Protein AF-A0A4Q7JB94-F1 (afdb_monomer_lite)

Structure (mmCIF, N/CA/C/O backbone):
data_AF-A0A4Q7JB94-F1
#
_entry.id   AF-A0A4Q7JB94-F1
#
loop_
_atom_site.group_PDB
_atom_site.id
_atom_site.type_symbol
_atom_site.label_atom_id
_atom_site.label_alt_id
_atom_site.label_comp_id
_atom_site.label_asym_id
_atom_site.label_entity_id
_atom_site.label_seq_id
_atom_site.pdbx_PDB_ins_code
_atom_site.Cartn_x
_atom_site.Cartn_y
_atom_site.Cartn_z
_atom_site.occupancy
_atom_site.B_iso_or_equiv
_atom_site.auth_seq_id
_atom_site.auth_comp_id
_atom_site.auth_asym_id
_atom_site.auth_atom_id
_atom_site.pdbx_PDB_model_num
ATOM 1 N N . MET A 1 1 ? -30.976 -10.472 37.431 1.00 50.97 1 MET A N 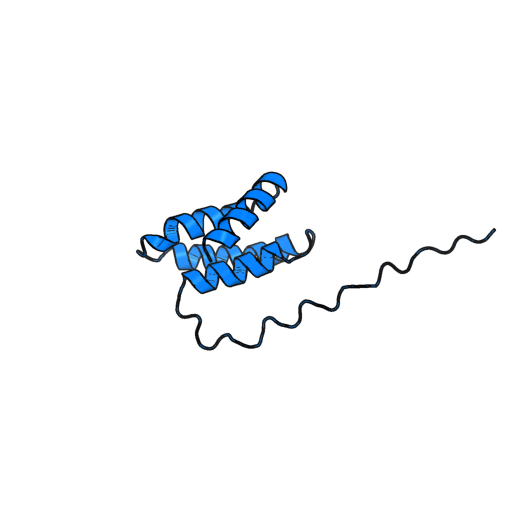1
ATOM 2 C CA . MET A 1 1 ? -29.902 -9.568 36.961 1.00 50.97 1 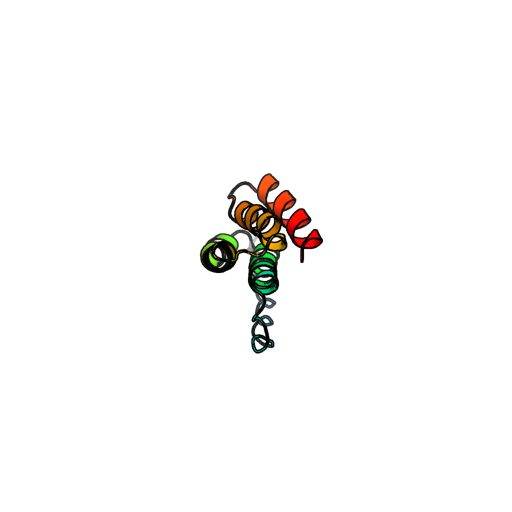MET A CA 1
ATOM 3 C C . MET A 1 1 ? -28.534 -10.220 37.139 1.00 50.97 1 MET A C 1
ATOM 5 O O . MET A 1 1 ? -28.094 -10.331 38.274 1.00 50.97 1 MET A O 1
ATOM 9 N N . ARG A 1 2 ? -27.858 -10.631 36.056 1.00 43.12 2 ARG A N 1
ATOM 10 C CA . ARG A 1 2 ? -26.393 -10.811 36.006 1.00 43.12 2 ARG A CA 1
ATOM 11 C C . ARG A 1 2 ? -25.912 -10.512 34.581 1.00 43.12 2 ARG A C 1
ATOM 13 O O . ARG A 1 2 ? -26.163 -11.288 33.670 1.00 43.12 2 ARG A O 1
ATOM 20 N N . LYS A 1 3 ? -25.262 -9.356 34.417 1.00 46.41 3 LYS A N 1
ATOM 21 C CA . LYS A 1 3 ? -24.463 -8.983 33.242 1.00 46.41 3 LYS A CA 1
ATOM 22 C C . LYS A 1 3 ? -23.334 -10.004 33.077 1.00 46.41 3 LYS A C 1
ATOM 24 O O . LYS A 1 3 ? -22.604 -10.230 34.041 1.00 46.41 3 LYS A O 1
ATOM 29 N N . ARG A 1 4 ? -23.143 -10.563 31.882 1.00 46.53 4 ARG A N 1
ATOM 30 C CA . ARG A 1 4 ? -21.847 -11.108 31.454 1.00 46.53 4 ARG A CA 1
ATOM 31 C C . ARG A 1 4 ? -21.592 -10.683 30.017 1.00 46.53 4 ARG A C 1
ATOM 33 O O . ARG A 1 4 ? -22.452 -10.820 29.156 1.00 46.53 4 ARG A O 1
ATOM 40 N N . LEU A 1 5 ? -20.439 -10.047 29.868 1.00 46.94 5 LEU A N 1
ATOM 41 C CA . LEU A 1 5 ? -19.923 -9.410 28.676 1.00 46.94 5 LEU A CA 1
ATOM 42 C C . LEU A 1 5 ? -19.612 -10.435 27.576 1.00 46.94 5 LEU A C 1
ATOM 44 O O . LEU A 1 5 ? -19.346 -11.600 27.861 1.00 46.94 5 LEU A O 1
ATOM 48 N N . LEU A 1 6 ? -19.643 -9.937 26.340 1.00 46.78 6 LEU A N 1
ATOM 49 C CA . LEU A 1 6 ? -19.220 -10.575 25.091 1.00 46.78 6 LEU A CA 1
ATOM 50 C C . LEU A 1 6 ? -17.930 -11.405 25.212 1.00 46.78 6 LEU A C 1
ATOM 52 O O . LEU A 1 6 ? -16.972 -10.940 25.831 1.00 46.78 6 LEU A O 1
ATOM 56 N N . PRO A 1 7 ? -17.808 -12.502 24.450 1.00 44.34 7 PRO A N 1
ATOM 57 C CA . PRO A 1 7 ? -16.557 -12.857 23.810 1.00 44.34 7 PRO A CA 1
ATOM 58 C C . PRO A 1 7 ? -16.505 -12.184 22.428 1.00 44.34 7 PRO A C 1
ATOM 60 O O . PRO A 1 7 ? -17.081 -12.659 21.450 1.00 44.34 7 PRO A O 1
ATOM 63 N N . VAL A 1 8 ? -15.816 -11.041 22.357 1.00 45.81 8 VAL A N 1
ATOM 64 C CA . VAL A 1 8 ? -15.267 -10.486 21.108 1.00 45.81 8 VAL A CA 1
ATOM 65 C C . VAL A 1 8 ? -14.094 -11.383 20.712 1.00 45.81 8 VAL A C 1
ATOM 67 O O . VAL A 1 8 ? -12.942 -11.075 20.984 1.00 45.81 8 VAL A O 1
ATOM 70 N N . THR A 1 9 ? -14.391 -12.558 20.169 1.00 46.50 9 THR A N 1
ATOM 71 C CA . THR A 1 9 ? -13.387 -13.515 19.681 1.00 46.50 9 THR A CA 1
ATOM 72 C C . THR A 1 9 ? -14.002 -14.326 18.552 1.00 46.50 9 THR A C 1
ATOM 74 O O . THR A 1 9 ? -14.293 -15.510 18.690 1.00 46.50 9 THR A O 1
ATOM 77 N N . ALA A 1 10 ? -14.260 -13.670 17.431 1.00 44.72 10 ALA A N 1
ATOM 78 C CA . ALA A 1 10 ? -14.527 -14.337 16.170 1.00 44.72 10 ALA A CA 1
ATOM 79 C C . ALA A 1 10 ? -13.901 -13.471 15.077 1.00 44.72 10 ALA A C 1
ATOM 81 O O . ALA A 1 10 ? -14.195 -12.284 15.010 1.00 44.72 10 ALA A O 1
ATOM 82 N N . ALA A 1 11 ? -13.038 -14.086 14.266 1.00 41.78 11 ALA A N 1
ATOM 83 C CA . ALA A 1 11 ? -12.265 -13.496 13.169 1.00 41.78 11 ALA A CA 1
ATOM 84 C C . ALA A 1 11 ? -10.898 -12.861 13.516 1.00 41.78 11 ALA A C 1
ATOM 86 O O . ALA A 1 11 ? -10.573 -11.780 13.051 1.00 41.78 11 ALA A O 1
ATOM 87 N N . VAL A 1 12 ? -10.029 -13.583 14.236 1.00 45.78 12 VAL A N 1
ATOM 88 C CA . VAL A 1 12 ? -8.566 -13.486 14.006 1.00 45.78 12 VAL A CA 1
ATOM 89 C C . VAL A 1 12 ? -8.076 -14.858 13.540 1.00 45.78 12 VAL A C 1
ATOM 91 O O . VAL A 1 12 ? -7.304 -15.540 14.200 1.00 45.78 12 VAL A O 1
ATOM 94 N N . ALA A 1 13 ? -8.646 -15.336 12.439 1.00 41.34 13 ALA A N 1
ATOM 95 C CA . ALA A 1 13 ? -8.282 -16.600 11.807 1.00 41.34 13 ALA A CA 1
ATOM 96 C C . ALA A 1 13 ? -8.471 -16.428 10.298 1.00 41.34 13 ALA A C 1
ATOM 98 O O . ALA A 1 13 ? -9.461 -16.868 9.727 1.00 41.34 13 ALA A O 1
ATOM 99 N N . GLY A 1 14 ? -7.569 -15.670 9.677 1.00 38.81 14 GLY A N 1
ATOM 100 C CA . GLY A 1 14 ? -7.661 -15.365 8.247 1.00 38.81 14 GLY A CA 1
ATOM 101 C C . GLY A 1 14 ? -6.402 -14.789 7.605 1.00 38.81 14 GLY A C 1
ATOM 102 O O . GLY A 1 14 ? -6.314 -14.785 6.387 1.00 38.81 14 GLY A O 1
ATOM 103 N N . VAL A 1 15 ? -5.395 -14.368 8.377 1.00 46.16 15 VAL A N 1
ATOM 104 C CA . VAL A 1 15 ? -4.137 -13.823 7.829 1.00 46.16 15 VAL A CA 1
ATOM 105 C C . VAL A 1 15 ? -2.997 -14.835 8.008 1.00 46.16 15 VAL A C 1
ATOM 107 O O . VAL A 1 15 ? -1.978 -14.552 8.623 1.00 46.16 15 VAL A O 1
ATOM 110 N N . VAL A 1 16 ? -3.189 -16.067 7.524 1.00 43.03 16 VAL A N 1
ATOM 111 C CA . VAL A 1 16 ? -2.115 -17.084 7.406 1.00 43.03 16 VAL A CA 1
ATOM 112 C C . VAL A 1 16 ? -2.138 -17.700 6.002 1.00 43.03 16 VAL A C 1
ATOM 114 O O . VAL A 1 16 ? -2.035 -18.906 5.823 1.00 43.03 16 VAL A O 1
ATOM 117 N N . LEU A 1 17 ? -2.321 -16.868 4.977 1.00 41.56 17 LEU A N 1
ATOM 118 C CA . LEU A 1 17 ? -2.322 -17.311 3.578 1.00 41.56 17 LEU A CA 1
ATOM 119 C C . LEU A 1 17 ? -1.542 -16.365 2.658 1.00 41.56 17 LEU A C 1
ATOM 121 O O . LEU A 1 17 ? -1.855 -16.244 1.484 1.00 41.56 17 LEU A O 1
ATOM 125 N N . LEU A 1 18 ? -0.484 -15.731 3.175 1.00 45.59 18 LEU A N 1
ATOM 126 C CA . LEU A 1 18 ? 0.459 -14.962 2.353 1.00 45.59 18 LEU A CA 1
ATOM 127 C C . LEU A 1 18 ? 1.906 -15.460 2.501 1.00 45.59 18 LEU A C 1
ATOM 129 O O . LEU A 1 18 ? 2.853 -14.684 2.552 1.00 45.59 18 LEU A O 1
ATOM 133 N N . THR A 1 19 ? 2.090 -16.779 2.595 1.00 46.06 19 THR A N 1
ATOM 134 C CA . THR A 1 19 ? 3.420 -17.421 2.554 1.00 46.06 19 THR A CA 1
ATOM 135 C C . THR A 1 19 ? 3.581 -18.462 1.444 1.00 46.06 19 THR A C 1
ATOM 137 O O . THR A 1 19 ? 4.652 -19.046 1.319 1.00 46.06 19 THR A O 1
ATOM 140 N N . ALA A 1 20 ? 2.591 -18.661 0.569 1.00 40.53 20 ALA A N 1
ATOM 141 C CA . ALA A 1 20 ? 2.705 -19.590 -0.558 1.00 40.53 20 ALA A CA 1
ATOM 142 C C . ALA A 1 20 ? 2.758 -18.829 -1.892 1.00 40.53 20 ALA A C 1
ATOM 144 O O . ALA A 1 20 ? 1.734 -18.631 -2.537 1.00 40.53 20 ALA A O 1
ATOM 145 N N . GLY A 1 21 ? 3.956 -18.389 -2.296 1.00 38.69 21 GLY A N 1
ATOM 146 C CA . GLY A 1 21 ? 4.167 -17.841 -3.644 1.00 38.69 21 GLY A CA 1
ATOM 147 C C . GLY A 1 21 ? 5.360 -16.905 -3.862 1.00 38.69 21 GLY A C 1
ATOM 148 O O . GLY A 1 21 ? 5.431 -16.281 -4.911 1.00 38.69 21 GLY A O 1
ATOM 149 N N . CYS A 1 22 ? 6.309 -16.764 -2.932 1.00 45.91 22 CYS A N 1
ATOM 150 C CA . CYS A 1 22 ? 7.421 -15.813 -3.092 1.00 45.91 22 CYS A CA 1
ATOM 151 C C . CYS A 1 22 ? 8.658 -16.442 -3.772 1.00 45.91 22 CYS A C 1
ATOM 153 O O . CYS A 1 22 ? 9.772 -16.361 -3.264 1.00 45.91 22 CYS A O 1
ATOM 155 N N . SER A 1 23 ? 8.465 -17.116 -4.909 1.00 42.53 23 SER A N 1
ATOM 156 C CA . SER A 1 23 ? 9.573 -17.595 -5.760 1.00 42.53 23 SER A CA 1
ATOM 157 C C . SER A 1 23 ? 9.598 -16.936 -7.146 1.00 42.53 23 SER A C 1
ATOM 159 O O . SER A 1 23 ? 10.329 -17.396 -8.016 1.00 42.53 23 SER A O 1
ATOM 161 N N . ALA A 1 24 ? 8.841 -15.850 -7.359 1.00 42.53 24 ALA A N 1
ATOM 162 C CA . ALA A 1 24 ? 8.804 -15.137 -8.643 1.00 42.53 24 ALA A CA 1
ATOM 163 C C . ALA A 1 24 ? 8.483 -13.626 -8.548 1.00 42.53 24 ALA A C 1
ATOM 165 O O . ALA A 1 24 ? 8.022 -13.046 -9.520 1.00 42.53 24 ALA A O 1
ATOM 166 N N . LEU A 1 25 ? 8.717 -12.959 -7.411 1.00 49.88 25 LEU A N 1
ATOM 167 C CA . LEU A 1 25 ? 8.542 -11.500 -7.293 1.00 49.88 25 LEU A CA 1
ATOM 168 C C . LEU A 1 25 ? 9.862 -10.772 -7.589 1.00 49.88 25 LEU A C 1
ATOM 170 O O . LEU A 1 25 ? 10.445 -10.137 -6.716 1.00 49.88 25 LEU A O 1
ATOM 174 N N . THR A 1 26 ? 10.383 -10.910 -8.808 1.00 59.06 26 THR A N 1
ATOM 175 C CA . THR A 1 26 ? 11.482 -10.048 -9.293 1.00 59.06 26 THR A CA 1
ATOM 176 C C . THR A 1 26 ? 10.978 -8.703 -9.817 1.00 59.06 26 THR A C 1
ATOM 178 O O . THR A 1 26 ? 11.790 -7.826 -10.103 1.00 59.06 26 THR A O 1
ATOM 181 N N . ASP A 1 27 ? 9.658 -8.525 -9.923 1.00 79.25 27 ASP A N 1
ATOM 182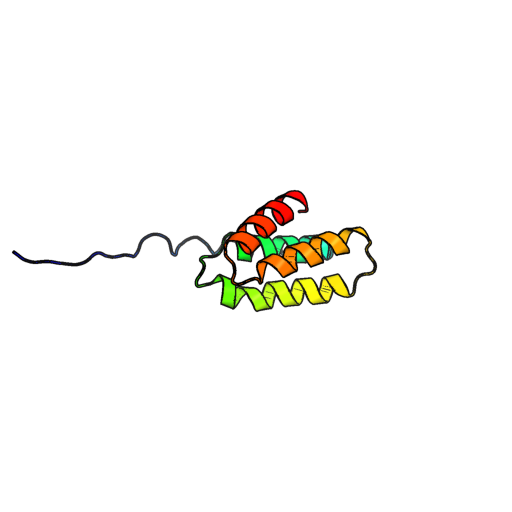 C CA . ASP A 1 27 ? 9.043 -7.292 -10.398 1.00 79.25 27 ASP A CA 1
ATOM 183 C C . ASP A 1 27 ? 8.706 -6.362 -9.223 1.00 79.25 27 ASP A C 1
ATOM 185 O O . ASP A 1 27 ? 7.940 -6.696 -8.312 1.00 79.25 27 ASP A O 1
ATOM 189 N N . LYS A 1 28 ? 9.314 -5.172 -9.218 1.00 84.44 28 LYS A N 1
ATOM 190 C CA . LYS A 1 28 ? 9.151 -4.181 -8.140 1.00 84.44 28 LYS A CA 1
ATOM 191 C C . LYS A 1 28 ? 7.703 -3.700 -8.033 1.00 84.44 28 LYS A C 1
ATOM 193 O O . LYS A 1 28 ? 7.275 -3.298 -6.948 1.00 84.44 28 LYS A O 1
ATOM 198 N N . LYS A 1 29 ? 6.940 -3.767 -9.132 1.00 86.88 29 LYS A N 1
ATOM 199 C CA . LYS A 1 29 ? 5.506 -3.469 -9.149 1.00 86.88 29 LYS A CA 1
ATOM 200 C C . LYS A 1 29 ? 4.752 -4.423 -8.231 1.00 86.88 29 LYS A C 1
ATOM 202 O O . LYS A 1 29 ? 4.027 -3.979 -7.339 1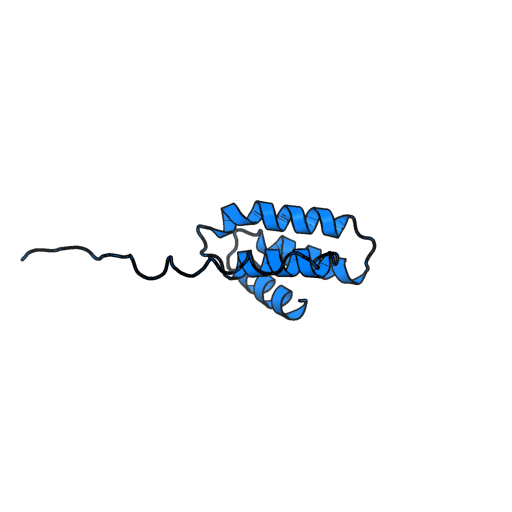.00 86.88 29 LYS A O 1
ATOM 207 N N . ASP A 1 30 ? 4.983 -5.717 -8.404 1.00 86.25 30 ASP A N 1
ATOM 208 C CA . ASP A 1 30 ? 4.281 -6.751 -7.656 1.00 86.25 30 ASP A CA 1
ATOM 209 C C . ASP A 1 30 ? 4.666 -6.738 -6.171 1.00 86.25 30 ASP A C 1
ATOM 211 O O . ASP A 1 30 ? 3.814 -6.958 -5.309 1.00 86.25 30 ASP A O 1
ATOM 215 N N . MET A 1 31 ? 5.918 -6.387 -5.845 1.00 86.75 31 MET A N 1
ATOM 216 C CA . MET A 1 31 ? 6.343 -6.170 -4.457 1.00 86.75 31 MET A CA 1
ATOM 217 C C . MET A 1 31 ? 5.522 -5.072 -3.766 1.00 86.75 31 MET A C 1
ATOM 219 O O . MET A 1 31 ? 5.039 -5.274 -2.648 1.00 86.75 31 MET A O 1
ATOM 223 N N . ILE A 1 32 ? 5.338 -3.917 -4.421 1.00 89.75 32 ILE A N 1
ATOM 224 C CA . ILE A 1 32 ? 4.506 -2.837 -3.871 1.00 89.75 32 ILE A CA 1
ATOM 225 C C . ILE A 1 32 ? 3.050 -3.284 -3.788 1.00 89.75 32 ILE A C 1
ATOM 227 O O . ILE A 1 32 ? 2.414 -3.061 -2.762 1.00 89.75 32 ILE A O 1
ATOM 231 N N . CYS A 1 33 ? 2.519 -3.909 -4.838 1.00 90.12 33 CYS A N 1
ATOM 232 C CA . CYS A 1 33 ? 1.125 -4.336 -4.894 1.00 90.12 33 CYS A CA 1
ATOM 233 C C . CYS A 1 33 ? 0.777 -5.354 -3.807 1.00 90.12 33 CYS A C 1
ATOM 235 O O . CYS A 1 33 ? -0.222 -5.172 -3.111 1.00 90.12 33 CYS A O 1
ATOM 237 N N . GLY A 1 34 ? 1.627 -6.358 -3.585 1.00 89.50 34 GLY A N 1
ATOM 238 C CA . GLY A 1 34 ? 1.441 -7.336 -2.513 1.00 89.50 34 GLY A CA 1
ATOM 239 C C . GLY A 1 34 ? 1.515 -6.700 -1.122 1.00 89.50 34 GLY A C 1
ATOM 240 O O . GLY A 1 34 ? 0.646 -6.933 -0.277 1.00 89.50 34 GLY A O 1
ATOM 241 N N . ALA A 1 35 ? 2.503 -5.828 -0.885 1.00 89.88 35 ALA A N 1
ATOM 242 C CA . ALA A 1 35 ? 2.618 -5.117 0.389 1.00 89.88 35 ALA A CA 1
ATOM 243 C C . ALA A 1 35 ? 1.428 -4.169 0.628 1.00 89.88 35 ALA A C 1
ATOM 245 O O . ALA A 1 35 ? 0.883 -4.106 1.731 1.00 89.88 35 ALA A O 1
ATOM 246 N N . ALA A 1 36 ? 0.991 -3.458 -0.410 1.00 91.06 36 ALA A N 1
ATOM 247 C CA . ALA A 1 36 ? -0.127 -2.531 -0.349 1.00 91.06 36 ALA A CA 1
ATOM 248 C C . ALA A 1 36 ? -1.456 -3.261 -0.122 1.00 91.06 36 ALA A C 1
ATOM 250 O O . ALA A 1 36 ? -2.231 -2.826 0.725 1.00 91.06 36 ALA A O 1
ATOM 251 N N . GLN A 1 37 ? -1.703 -4.388 -0.800 1.00 91.75 37 GLN A N 1
ATOM 252 C CA . GLN A 1 37 ? -2.873 -5.234 -0.539 1.00 91.75 37 GLN A CA 1
ATOM 253 C C . GLN A 1 37 ? -2.896 -5.722 0.909 1.00 91.75 37 GLN A C 1
ATOM 255 O O . GLN A 1 37 ? -3.906 -5.539 1.586 1.00 91.75 37 GLN A O 1
ATOM 260 N N . THR A 1 38 ? -1.759 -6.200 1.425 1.00 89.44 38 THR A N 1
ATOM 261 C CA . THR A 1 38 ? -1.642 -6.627 2.829 1.00 89.44 38 THR A CA 1
ATOM 262 C C . THR A 1 38 ? -2.026 -5.500 3.795 1.00 89.44 38 THR A C 1
ATOM 264 O O . THR A 1 38 ? -2.740 -5.727 4.767 1.00 89.44 38 THR A O 1
ATOM 267 N N . VAL A 1 39 ? -1.605 -4.259 3.521 1.00 89.50 39 VAL A N 1
ATOM 268 C CA . VAL A 1 39 ? -1.983 -3.078 4.321 1.00 89.50 39 VAL A CA 1
ATOM 269 C C . VAL A 1 39 ? -3.469 -2.723 4.169 1.00 89.50 39 VAL A C 1
ATOM 271 O O . VAL A 1 39 ? -4.103 -2.331 5.148 1.00 89.50 39 VAL A O 1
ATOM 274 N N . ILE A 1 40 ? -4.035 -2.841 2.967 1.00 90.12 40 ILE A N 1
ATOM 275 C CA . ILE A 1 40 ? -5.446 -2.535 2.677 1.00 90.12 40 ILE A CA 1
ATOM 276 C C . ILE A 1 40 ? -6.386 -3.498 3.408 1.00 90.12 40 ILE A C 1
ATOM 278 O O . ILE A 1 40 ? -7.401 -3.062 3.953 1.00 90.12 40 ILE A O 1
ATOM 282 N N . GLU A 1 41 ? -6.051 -4.785 3.413 1.00 89.44 41 GLU A N 1
ATOM 283 C CA . GLU A 1 41 ? -6.852 -5.846 4.030 1.00 89.44 41 GLU A CA 1
ATOM 284 C C . GLU A 1 41 ? -6.659 -5.928 5.548 1.00 89.44 41 GLU A C 1
ATOM 286 O O . GLU A 1 41 ? -7.510 -6.472 6.250 1.00 89.44 41 GLU A O 1
ATOM 291 N N . ALA A 1 42 ? -5.573 -5.359 6.071 1.00 86.50 42 ALA A N 1
ATOM 292 C CA . ALA A 1 42 ? -5.301 -5.351 7.496 1.00 86.50 42 ALA A CA 1
ATOM 293 C C . ALA A 1 42 ? -6.243 -4.435 8.293 1.00 86.50 42 ALA A C 1
ATOM 295 O O . ALA A 1 42 ? -6.588 -3.311 7.893 1.00 86.50 42 ALA A O 1
ATOM 296 N N . ASP A 1 43 ? -6.559 -4.892 9.505 1.00 86.12 43 ASP A N 1
ATOM 297 C CA .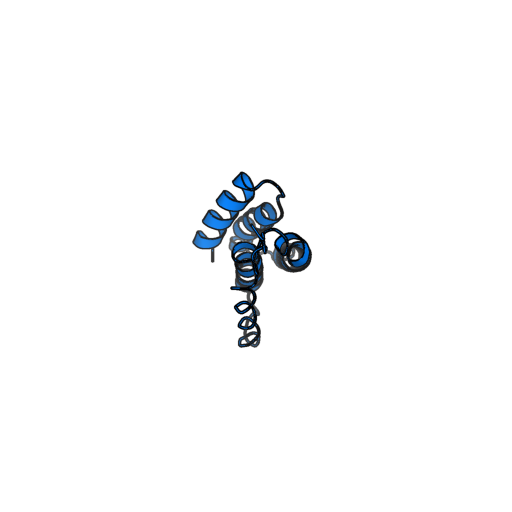 ASP A 1 43 ? -7.202 -4.089 10.537 1.00 86.12 43 ASP A CA 1
ATOM 298 C C . ASP A 1 43 ? -6.404 -2.823 10.844 1.00 86.12 43 ASP A C 1
ATOM 300 O O . ASP A 1 43 ? -5.170 -2.809 10.830 1.00 86.12 43 ASP A O 1
ATOM 304 N N . LYS A 1 44 ? -7.115 -1.755 11.219 1.00 81.25 44 LYS A N 1
ATOM 305 C CA . LYS A 1 44 ? -6.514 -0.448 11.520 1.00 81.25 44 LYS A CA 1
ATOM 306 C C . LYS A 1 44 ? -5.375 -0.521 12.546 1.00 81.25 44 LYS A C 1
ATOM 308 O O . LYS A 1 44 ? -4.388 0.195 12.404 1.00 81.25 44 LYS A O 1
ATOM 313 N N . SER A 1 45 ? -5.496 -1.388 13.551 1.00 83.06 45 SER A N 1
ATOM 314 C CA . SER A 1 45 ? -4.466 -1.613 14.575 1.00 83.06 45 SER A CA 1
ATOM 315 C C . SER A 1 45 ? -3.196 -2.273 14.027 1.00 83.06 45 SER A C 1
ATOM 317 O O . SER A 1 45 ? -2.115 -2.036 14.556 1.00 83.06 45 SER A O 1
ATOM 319 N N . VAL A 1 46 ? -3.310 -3.066 12.959 1.00 84.56 46 VAL A N 1
ATOM 320 C CA . VAL A 1 46 ? -2.210 -3.825 12.342 1.00 84.56 46 VAL A CA 1
ATOM 321 C C . VAL A 1 46 ? -1.554 -3.040 11.201 1.00 84.56 46 VAL A C 1
ATOM 323 O O . VAL A 1 46 ? -0.356 -3.190 10.961 1.00 84.56 46 VAL A O 1
ATOM 326 N N . ARG A 1 47 ? -2.291 -2.131 10.542 1.00 84.00 47 ARG A N 1
ATOM 327 C CA . ARG A 1 47 ? -1.770 -1.257 9.468 1.00 84.00 47 ARG A CA 1
ATOM 328 C C . ARG A 1 47 ? -0.483 -0.530 9.857 1.00 84.00 47 ARG A C 1
ATOM 330 O O . ARG A 1 47 ? 0.430 -0.434 9.043 1.00 84.00 47 ARG A O 1
ATOM 337 N N . GLN A 1 48 ? -0.378 -0.051 11.099 1.00 77.94 48 GLN A N 1
ATOM 338 C CA . GLN A 1 48 ? 0.842 0.608 11.576 1.00 77.94 48 GLN A CA 1
ATOM 339 C C . GLN A 1 48 ? 2.041 -0.343 11.631 1.00 77.94 48 GLN A C 1
ATOM 341 O O . GLN A 1 48 ? 3.136 0.047 11.238 1.00 77.94 48 GLN A O 1
ATOM 346 N N . SER A 1 49 ? 1.848 -1.594 12.048 1.00 82.94 49 SER A N 1
ATOM 347 C CA . SER A 1 49 ? 2.916 -2.600 12.053 1.00 82.94 49 SER A CA 1
ATOM 348 C C . SER A 1 49 ? 3.361 -2.977 10.636 1.00 82.94 49 SER A C 1
ATOM 350 O O . SER A 1 49 ? 4.538 -3.242 10.414 1.00 82.94 49 SER A O 1
ATOM 352 N N . LEU A 1 50 ? 2.442 -2.940 9.668 1.00 84.62 50 LEU A N 1
ATOM 353 C CA . LEU A 1 50 ? 2.712 -3.245 8.257 1.00 84.62 50 LEU A CA 1
ATOM 354 C C . LEU A 1 50 ? 3.261 -2.051 7.460 1.00 84.62 50 LEU A C 1
ATOM 356 O O . LEU A 1 50 ? 3.812 -2.233 6.373 1.00 84.62 50 LEU A O 1
ATOM 360 N N . SER A 1 51 ? 3.157 -0.835 8.005 1.00 83.12 51 SER A N 1
ATOM 361 C CA . SER A 1 51 ? 3.659 0.390 7.373 1.00 83.12 51 SER A CA 1
ATOM 362 C C . SER A 1 51 ? 5.156 0.317 7.046 1.00 83.12 51 SER A C 1
ATOM 364 O O . SER A 1 51 ? 5.573 0.811 6.002 1.00 83.12 51 SER A O 1
ATOM 366 N N . GLY A 1 52 ? 5.951 -0.373 7.876 1.00 86.50 52 GLY A N 1
ATOM 367 C CA . GLY A 1 52 ? 7.378 -0.599 7.632 1.00 86.50 52 GLY A CA 1
ATOM 368 C C . GLY A 1 52 ? 7.646 -1.488 6.415 1.00 86.50 52 GLY A C 1
ATOM 369 O O . GLY A 1 52 ? 8.510 -1.167 5.602 1.00 86.50 52 GLY A O 1
ATOM 370 N N . THR A 1 53 ? 6.870 -2.561 6.244 1.00 85.00 53 THR A N 1
ATOM 371 C CA . THR A 1 53 ? 6.971 -3.462 5.084 1.00 85.00 53 THR A CA 1
ATOM 372 C C . THR A 1 53 ? 6.598 -2.744 3.791 1.00 85.00 53 THR A C 1
ATOM 374 O O . THR A 1 53 ? 7.322 -2.838 2.801 1.00 85.00 53 THR A O 1
ATOM 377 N N . LEU A 1 54 ? 5.505 -1.975 3.805 1.00 88.62 54 LEU A N 1
ATOM 378 C CA . LEU A 1 54 ? 5.094 -1.181 2.650 1.00 88.62 54 LEU A CA 1
ATOM 379 C C . LEU A 1 54 ? 6.115 -0.085 2.321 1.00 88.62 54 LEU A C 1
ATOM 381 O O . LEU A 1 54 ? 6.442 0.111 1.153 1.00 88.62 54 LEU A O 1
ATOM 385 N N . ASN A 1 55 ? 6.656 0.598 3.333 1.00 91.31 55 ASN A N 1
ATOM 386 C CA . ASN A 1 55 ? 7.664 1.631 3.114 1.00 91.31 55 ASN A CA 1
ATOM 387 C C . ASN A 1 55 ? 8.961 1.051 2.527 1.00 91.31 55 ASN A C 1
ATOM 389 O O . ASN A 1 55 ? 9.513 1.638 1.605 1.00 91.31 55 ASN A O 1
ATOM 393 N N . ALA A 1 56 ? 9.397 -0.131 2.973 1.00 88.38 56 ALA A N 1
ATOM 394 C CA . ALA A 1 56 ? 10.559 -0.811 2.397 1.00 88.38 56 ALA A CA 1
ATOM 395 C C . ALA A 1 56 ? 10.351 -1.186 0.917 1.00 88.38 56 ALA A C 1
ATOM 397 O O . ALA A 1 56 ? 11.248 -0.982 0.101 1.00 88.38 56 ALA A O 1
ATOM 398 N N . ALA A 1 57 ? 9.163 -1.683 0.552 1.00 88.69 57 ALA A N 1
ATOM 399 C CA . ALA A 1 57 ? 8.828 -1.977 -0.844 1.00 88.69 57 ALA A CA 1
ATOM 400 C C . ALA A 1 57 ? 8.798 -0.703 -1.709 1.00 88.69 57 ALA A C 1
ATOM 402 O O . ALA A 1 57 ? 9.299 -0.704 -2.833 1.00 88.69 57 ALA A O 1
ATOM 403 N N . ILE A 1 58 ? 8.261 0.397 -1.170 1.00 89.94 58 ILE A N 1
ATOM 404 C CA . ILE A 1 58 ? 8.266 1.712 -1.822 1.00 89.94 58 ILE A CA 1
ATOM 405 C C . ILE A 1 58 ? 9.695 2.215 -2.036 1.00 89.94 58 ILE A C 1
ATOM 407 O O . ILE A 1 58 ? 10.014 2.651 -3.139 1.00 89.94 58 ILE A O 1
ATOM 411 N N . ASP A 1 59 ? 10.546 2.158 -1.012 1.00 89.44 59 ASP A N 1
ATOM 412 C CA . ASP A 1 59 ? 11.928 2.639 -1.092 1.00 89.44 59 ASP A CA 1
ATOM 413 C C . ASP A 1 59 ? 12.746 1.828 -2.103 1.00 89.44 59 ASP A C 1
ATOM 415 O O . ASP A 1 59 ? 13.579 2.386 -2.818 1.00 89.44 59 ASP A O 1
ATOM 419 N N . GLU A 1 60 ? 12.494 0.523 -2.214 1.00 85.69 60 GLU A N 1
ATOM 420 C CA . GLU A 1 60 ? 13.150 -0.323 -3.211 1.00 85.69 60 GLU A CA 1
ATOM 421 C C . GLU A 1 60 ? 12.653 -0.036 -4.636 1.00 85.69 60 GLU A C 1
ATOM 423 O O . GLU A 1 60 ? 13.448 0.092 -5.570 1.00 85.69 60 GLU A O 1
ATOM 428 N N . ALA A 1 61 ? 11.346 0.160 -4.809 1.00 84.62 61 ALA A N 1
ATOM 429 C CA . ALA A 1 61 ? 10.765 0.546 -6.089 1.00 84.62 61 ALA A CA 1
ATOM 430 C C . ALA A 1 61 ? 11.158 1.962 -6.532 1.00 84.62 61 ALA A C 1
ATOM 432 O O . ALA A 1 61 ? 11.359 2.196 -7.722 1.00 84.62 61 ALA A O 1
ATOM 433 N N . ALA A 1 62 ? 11.332 2.894 -5.593 1.00 82.94 62 ALA A N 1
ATOM 434 C CA . ALA A 1 62 ? 11.761 4.266 -5.862 1.00 82.94 62 ALA A CA 1
ATOM 435 C C . ALA A 1 62 ? 13.198 4.351 -6.404 1.00 82.94 62 ALA A C 1
ATOM 437 O O . ALA A 1 62 ? 13.550 5.337 -7.049 1.00 82.94 62 ALA A O 1
ATOM 438 N N . LYS A 1 63 ? 14.023 3.318 -6.184 1.00 83.06 63 LYS A N 1
ATOM 439 C CA . LYS A 1 63 ? 15.349 3.184 -6.812 1.00 83.06 63 LYS A CA 1
ATOM 440 C C . LYS A 1 63 ? 15.267 2.704 -8.265 1.00 83.06 63 LYS A C 1
ATOM 442 O O . LYS A 1 63 ? 16.289 2.663 -8.946 1.00 83.06 63 LYS A O 1
ATOM 447 N N . SER A 1 64 ? 14.092 2.281 -8.737 1.00 77.81 64 SER A N 1
ATOM 448 C CA . SER A 1 64 ? 13.895 1.879 -10.127 1.00 77.81 64 SER A CA 1
ATOM 449 C C . SER A 1 64 ? 13.729 3.081 -11.049 1.00 77.81 64 SER A C 1
ATOM 451 O O . SER A 1 64 ? 13.111 4.077 -10.687 1.00 77.81 64 SER A O 1
ATOM 453 N N . THR A 1 65 ? 14.224 2.958 -12.278 1.00 71.38 65 THR A N 1
ATOM 454 C CA . THR A 1 65 ? 14.015 3.937 -13.358 1.00 71.38 65 THR A CA 1
ATOM 455 C C . THR A 1 65 ? 12.771 3.632 -14.198 1.00 71.38 65 THR A C 1
ATOM 457 O O . THR A 1 65 ? 12.534 4.269 -15.223 1.00 71.38 65 THR A O 1
ATOM 460 N N . GLU A 1 66 ? 11.963 2.656 -13.780 1.00 77.38 66 GLU A N 1
ATOM 461 C CA . GLU A 1 66 ? 10.748 2.243 -14.475 1.00 77.38 66 GLU A CA 1
ATOM 462 C C . GLU A 1 66 ? 9.673 3.332 -14.399 1.00 77.38 66 GLU A C 1
ATOM 464 O O . GLU A 1 66 ? 9.129 3.632 -13.334 1.00 77.38 66 GLU A O 1
ATOM 469 N N . ALA A 1 67 ? 9.321 3.897 -15.556 1.00 67.69 67 ALA A N 1
ATOM 470 C CA . ALA A 1 67 ? 8.337 4.975 -15.666 1.00 67.69 67 ALA A CA 1
ATOM 471 C C . ALA A 1 67 ? 6.961 4.602 -15.079 1.00 67.69 67 ALA A C 1
ATOM 473 O O . ALA A 1 67 ? 6.256 5.457 -14.547 1.00 67.69 67 ALA A O 1
ATOM 474 N N . ASN A 1 68 ? 6.610 3.315 -15.118 1.00 71.50 68 ASN A N 1
ATOM 475 C CA . ASN A 1 68 ? 5.310 2.812 -14.676 1.00 71.50 68 ASN A CA 1
ATOM 476 C C . ASN A 1 68 ? 5.204 2.654 -13.147 1.00 71.50 68 ASN A C 1
ATOM 478 O O . ASN A 1 68 ? 4.105 2.460 -12.631 1.00 71.50 68 ASN A O 1
ATOM 482 N N . LEU A 1 69 ? 6.316 2.765 -12.405 1.00 84.31 69 LEU A N 1
ATOM 483 C CA . LEU A 1 69 ? 6.314 2.641 -10.943 1.00 84.31 69 LEU A CA 1
ATOM 484 C C . LEU A 1 69 ? 6.085 3.962 -10.216 1.00 84.31 69 LEU A C 1
ATOM 486 O O . LEU A 1 69 ? 5.651 3.943 -9.068 1.00 84.31 69 LEU A O 1
ATOM 490 N N . GLY A 1 70 ? 6.333 5.108 -10.855 1.00 86.00 70 GLY A N 1
ATOM 491 C CA . GLY A 1 70 ? 6.240 6.412 -10.189 1.00 86.00 70 GLY A CA 1
ATOM 492 C C . GLY A 1 70 ? 4.850 6.702 -9.608 1.00 86.00 70 GLY A C 1
ATOM 493 O O . GLY A 1 70 ? 4.728 7.165 -8.470 1.00 86.00 70 GLY A O 1
ATOM 494 N N . GLU A 1 71 ? 3.791 6.385 -10.358 1.00 88.50 71 GLU A N 1
ATOM 495 C CA . GLU A 1 71 ? 2.409 6.576 -9.901 1.00 88.50 71 GLU A CA 1
ATOM 496 C C . GLU A 1 71 ? 2.016 5.572 -8.810 1.00 88.50 71 GLU A C 1
ATOM 498 O O . GLU A 1 71 ? 1.403 5.952 -7.806 1.00 88.50 71 GLU A O 1
ATOM 503 N N . LEU A 1 72 ? 2.443 4.313 -8.947 1.00 89.19 72 LEU A N 1
ATOM 504 C CA . LEU A 1 72 ? 2.212 3.272 -7.949 1.00 89.19 72 LEU A CA 1
ATOM 505 C C . LEU A 1 72 ? 2.919 3.592 -6.627 1.00 89.19 72 LEU A C 1
ATOM 507 O O . LEU A 1 72 ? 2.287 3.537 -5.577 1.00 89.19 72 LEU A O 1
ATOM 511 N N . VAL A 1 73 ? 4.185 4.015 -6.666 1.00 90.94 73 VAL A N 1
ATOM 512 C CA . VAL A 1 73 ? 4.965 4.456 -5.497 1.00 90.94 73 VAL A CA 1
ATOM 513 C C . VAL A 1 73 ? 4.268 5.609 -4.778 1.00 90.94 73 VAL A C 1
ATOM 515 O O . VAL A 1 73 ? 4.097 5.580 -3.556 1.00 90.94 73 VAL A O 1
ATOM 518 N N . LYS A 1 74 ? 3.824 6.625 -5.526 1.00 90.75 74 LYS A N 1
ATOM 519 C CA . LYS A 1 74 ? 3.132 7.788 -4.959 1.00 90.75 74 LYS A CA 1
ATOM 520 C C . LYS A 1 74 ? 1.818 7.389 -4.288 1.00 90.75 74 LYS A C 1
ATOM 522 O O . LYS A 1 74 ? 1.517 7.871 -3.194 1.00 90.75 74 LYS A O 1
ATOM 527 N N . THR A 1 75 ? 1.059 6.505 -4.926 1.00 91.88 75 THR A N 1
ATOM 528 C CA . THR A 1 75 ? -0.231 6.026 -4.420 1.00 91.88 75 THR A CA 1
ATOM 529 C C . THR A 1 75 ? -0.049 5.112 -3.207 1.00 91.88 75 THR A C 1
ATOM 531 O O . THR A 1 75 ? -0.720 5.295 -2.194 1.00 91.88 75 THR A O 1
ATOM 534 N N . ALA A 1 76 ? 0.920 4.198 -3.246 1.00 91.62 76 ALA A N 1
ATOM 535 C CA . ALA A 1 76 ? 1.268 3.329 -2.128 1.00 91.62 76 ALA A CA 1
ATOM 536 C C . ALA A 1 76 ? 1.735 4.132 -0.905 1.00 91.62 76 ALA A C 1
ATOM 538 O O . ALA A 1 76 ? 1.322 3.848 0.216 1.00 91.62 76 ALA A O 1
ATOM 539 N N . LYS A 1 77 ? 2.504 5.210 -1.098 1.00 91.69 77 LYS A N 1
ATOM 540 C CA . LYS A 1 77 ? 2.908 6.101 0.002 1.00 91.69 77 LYS A CA 1
ATOM 541 C C . LYS A 1 77 ? 1.715 6.774 0.685 1.00 91.69 77 LYS A C 1
ATOM 543 O O . LYS A 1 77 ? 1.767 7.042 1.883 1.00 91.69 77 LYS A O 1
ATOM 548 N N . ALA A 1 78 ? 0.620 7.010 -0.037 1.00 91.75 78 ALA A N 1
ATOM 549 C CA . ALA A 1 78 ? -0.603 7.557 0.545 1.00 91.75 78 ALA A CA 1
ATOM 550 C C . ALA A 1 78 ? -1.342 6.558 1.461 1.00 91.75 78 ALA A C 1
ATOM 552 O O . ALA A 1 78 ? -2.077 6.999 2.344 1.00 91.75 78 ALA A O 1
ATOM 553 N N . LEU A 1 79 ? -1.090 5.245 1.342 1.00 90.75 79 LEU A N 1
ATOM 554 C CA . LEU A 1 79 ? -1.581 4.235 2.295 1.00 90.75 79 LEU A CA 1
ATOM 555 C C . LEU A 1 79 ? -0.892 4.311 3.663 1.00 90.75 79 LEU A C 1
ATOM 557 O O . LEU A 1 79 ? -1.421 3.794 4.641 1.00 90.75 79 LEU A O 1
ATOM 561 N N . LEU A 1 80 ? 0.262 4.976 3.760 1.00 89.50 80 LEU A N 1
ATOM 562 C CA . LEU A 1 80 ? 0.929 5.245 5.039 1.00 89.50 80 LEU A CA 1
ATOM 563 C C . LEU A 1 80 ? 0.283 6.423 5.791 1.00 89.50 80 LEU A C 1
ATOM 565 O O . LEU A 1 80 ? 0.709 6.770 6.892 1.00 89.50 80 LEU A O 1
ATOM 569 N N . SER A 1 81 ? -0.726 7.076 5.200 1.00 88.62 81 SER A N 1
ATOM 570 C CA . SER A 1 81 ? -1.411 8.191 5.840 1.00 88.62 81 SER A CA 1
ATOM 571 C C . SER A 1 81 ? -2.277 7.707 7.011 1.00 88.62 81 SER A C 1
ATOM 573 O O . SER A 1 81 ? -3.059 6.776 6.840 1.00 88.62 81 SER A O 1
ATOM 575 N N . PRO A 1 82 ? -2.220 8.373 8.181 1.00 84.94 82 PRO A N 1
ATOM 576 C CA . PRO A 1 82 ? -3.130 8.088 9.294 1.00 84.94 82 PRO A CA 1
ATOM 577 C C . PRO A 1 82 ? -4.567 8.590 9.048 1.00 84.94 82 PRO A C 1
ATOM 579 O O . PRO A 1 82 ? -5.463 8.323 9.846 1.00 84.94 82 PRO A O 1
ATOM 582 N N . ASP A 1 83 ? -4.788 9.352 7.973 1.00 90.25 83 ASP A N 1
ATOM 583 C CA . ASP A 1 83 ? -6.095 9.855 7.558 1.00 90.25 83 ASP A CA 1
ATOM 584 C C . ASP A 1 83 ? -6.861 8.763 6.796 1.00 90.25 83 ASP A C 1
ATOM 586 O O . ASP A 1 83 ? -6.474 8.375 5.693 1.00 90.25 83 ASP A O 1
ATOM 590 N N . GLU A 1 84 ? -7.968 8.282 7.368 1.00 88.44 84 GLU A N 1
ATOM 591 C CA . GLU A 1 84 ? -8.769 7.194 6.782 1.00 88.44 84 GLU A CA 1
ATOM 592 C C . GLU A 1 84 ? -9.379 7.553 5.419 1.00 88.44 84 GLU A C 1
ATOM 594 O O . GLU A 1 84 ? -9.578 6.674 4.583 1.00 88.44 84 GLU A O 1
ATOM 599 N N . THR A 1 85 ? -9.653 8.834 5.155 1.00 91.75 85 THR A N 1
ATOM 600 C CA . THR A 1 85 ? -10.211 9.271 3.866 1.00 91.75 85 THR A CA 1
ATOM 601 C C . THR A 1 85 ? -9.142 9.196 2.781 1.00 91.75 85 THR A C 1
ATOM 603 O O . THR A 1 85 ? -9.389 8.696 1.680 1.00 91.75 85 THR A O 1
ATOM 606 N N . LYS A 1 86 ? -7.923 9.651 3.098 1.00 91.00 86 LYS A N 1
ATOM 607 C CA . LYS A 1 86 ? -6.760 9.533 2.207 1.00 91.00 86 LYS A CA 1
ATOM 608 C C . LYS A 1 86 ? -6.372 8.076 2.002 1.00 91.00 86 LYS A C 1
ATOM 610 O O . LYS A 1 86 ? -6.105 7.696 0.866 1.00 91.00 86 LYS A O 1
ATOM 615 N N . PHE A 1 87 ? -6.413 7.273 3.064 1.00 90.31 87 PHE A N 1
ATOM 616 C CA . PHE A 1 87 ? -6.180 5.836 2.999 1.00 90.31 87 PHE A CA 1
ATOM 617 C C . PHE A 1 87 ? -7.173 5.147 2.062 1.00 90.31 87 PHE A C 1
ATOM 619 O O . PHE A 1 87 ? -6.759 4.453 1.141 1.00 90.31 87 PHE A O 1
ATOM 626 N N . ALA A 1 88 ? -8.479 5.372 2.241 1.00 91.25 88 ALA A N 1
ATOM 627 C CA . ALA A 1 88 ? -9.510 4.741 1.420 1.00 91.25 88 ALA A CA 1
ATOM 628 C C . ALA A 1 88 ? -9.385 5.128 -0.060 1.00 91.25 88 ALA A C 1
ATOM 630 O O . ALA A 1 88 ? -9.499 4.274 -0.942 1.00 91.25 88 ALA A O 1
ATOM 631 N N . LYS A 1 89 ? -9.087 6.405 -0.339 1.00 93.81 89 LYS A N 1
ATOM 632 C CA . LYS A 1 89 ? -8.818 6.873 -1.702 1.00 93.81 89 LYS A CA 1
ATOM 633 C C . LYS A 1 89 ? -7.578 6.192 -2.284 1.00 93.81 89 LYS A C 1
ATOM 635 O O . LYS A 1 89 ? -7.648 5.663 -3.386 1.00 93.81 89 LYS A O 1
ATOM 640 N N . ALA A 1 90 ? -6.473 6.160 -1.543 1.00 92.38 90 ALA A N 1
ATOM 641 C CA . ALA A 1 90 ? -5.245 5.498 -1.970 1.00 92.38 90 ALA A CA 1
ATOM 642 C C . ALA A 1 90 ? -5.455 3.996 -2.213 1.00 92.38 90 ALA A C 1
ATOM 644 O O . ALA A 1 90 ? -4.986 3.472 -3.215 1.00 92.38 90 ALA A O 1
ATOM 645 N N . ALA A 1 91 ? -6.225 3.317 -1.362 1.00 92.19 91 ALA A N 1
ATOM 646 C CA . ALA A 1 91 ? -6.554 1.903 -1.510 1.00 92.19 91 ALA A CA 1
ATOM 647 C C . ALA A 1 91 ? -7.339 1.620 -2.795 1.00 92.19 91 ALA A C 1
ATOM 649 O O . ALA A 1 91 ? -7.063 0.641 -3.487 1.00 92.19 91 ALA A O 1
ATOM 650 N N . ALA A 1 92 ? -8.298 2.483 -3.137 1.00 93.88 92 ALA A N 1
ATOM 651 C CA . ALA A 1 92 ? -9.043 2.374 -4.386 1.00 93.88 92 ALA A CA 1
ATOM 652 C C . ALA A 1 92 ? -8.146 2.587 -5.615 1.00 93.88 92 ALA A C 1
ATOM 654 O O . ALA A 1 92 ? -8.304 1.886 -6.610 1.00 93.88 92 ALA A O 1
ATOM 655 N N . GLU A 1 93 ? -7.201 3.523 -5.543 1.00 93.00 93 GLU A N 1
ATOM 656 C CA . GLU A 1 93 ? -6.259 3.798 -6.630 1.00 93.00 93 GLU A CA 1
ATOM 657 C C . GLU A 1 93 ? -5.227 2.669 -6.790 1.00 93.00 93 GLU A C 1
ATOM 659 O O . GLU A 1 93 ? -5.017 2.203 -7.905 1.00 93.00 93 GLU A O 1
ATOM 664 N N . VAL A 1 94 ? -4.660 2.132 -5.700 1.00 90.56 94 VAL A N 1
ATOM 665 C CA . VAL A 1 94 ? -3.758 0.964 -5.758 1.00 90.56 94 VAL A CA 1
ATOM 666 C C . VAL A 1 94 ? -4.449 -0.230 -6.420 1.00 90.56 94 VAL A C 1
ATOM 668 O O . VAL A 1 94 ? -3.853 -0.874 -7.276 1.00 90.56 94 VAL A O 1
ATOM 671 N N . LYS A 1 95 ? -5.725 -0.491 -6.105 1.00 89.31 95 LYS A N 1
ATOM 672 C CA . LYS A 1 95 ? -6.500 -1.571 -6.745 1.00 89.31 95 LYS A CA 1
ATOM 673 C C . LYS A 1 95 ? -6.651 -1.415 -8.262 1.00 89.31 95 LYS A C 1
ATOM 675 O O . LYS A 1 95 ? -6.886 -2.411 -8.931 1.00 89.31 95 LYS A O 1
ATOM 680 N N . LYS A 1 96 ? -6.549 -0.197 -8.804 1.00 89.81 96 LYS A N 1
ATOM 681 C CA . LYS A 1 96 ? -6.571 0.046 -10.258 1.00 89.81 96 LYS A CA 1
ATOM 682 C C . LYS A 1 96 ? -5.202 -0.155 -10.903 1.00 89.81 96 LYS A C 1
ATOM 684 O O . LYS A 1 96 ? -5.135 -0.430 -12.095 1.00 89.81 96 LYS A O 1
ATOM 689 N N . LEU A 1 97 ? -4.132 0.039 -10.134 1.00 85.62 97 LEU A N 1
ATOM 690 C CA . LEU A 1 97 ? -2.756 0.018 -10.626 1.00 85.62 97 LEU A CA 1
ATOM 691 C C . LEU A 1 97 ? -2.122 -1.381 -10.602 1.00 85.62 97 LEU A C 1
ATOM 693 O O . LEU A 1 97 ? -1.123 -1.579 -11.295 1.00 8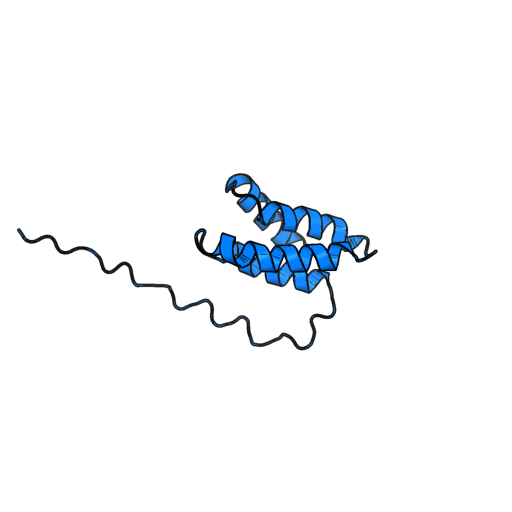5.62 97 LEU A O 1
ATOM 697 N N . CYS A 1 98 ? -2.664 -2.328 -9.830 1.00 82.69 98 CYS A N 1
ATOM 698 C CA . CYS A 1 98 ? -2.020 -3.614 -9.526 1.00 82.69 98 CYS A CA 1
ATOM 699 C C . CYS A 1 98 ? -2.410 -4.806 -10.424 1.00 82.69 98 CYS A C 1
ATOM 701 O O . CYS A 1 98 ? -3.539 -5.308 -10.276 1.00 82.69 98 CYS A O 1
#

Foldseek 3Di:
DDDDDDPPDDPPPDPPPPPPDPPPPPDLLVQLLSLLVVLLPDDLVCNQVSLVSNVVSLVVLVPDPDPLCPVSSVLSVQCSDPDVVSNVVSSVVSVVSD

Radius of gyration: 16.49 Å; chains: 1; bounding box: 45×29×53 Å

pLDDT: mean 75.88, std 19.17, range [38.69, 93.88]

Sequence (98 aa):
MRKRLLPVTAAVAGVVLLTAGCSALTDKKDMICGAAQTVIEADKSVRQSLSGTLNAAIDEAAKSTEANLGELVKTAKALLSPDETKFAKAAAEVKKLC

Organism: NCBI:txid2510978

Secondary structure (DSSP, 8-state):
---------S-------SSS-TTS---HHHHHHHHHHHHHHS-HHHHHHHHHHHHHHHHHHHT---TTHHHHHHHHHHTT-S-HHHHHHHHHHHHHH-